Protein AF-A0AAX6F4D4-F1 (afdb_monomer)

Organism: Iris pallida (NCBI:txid29817)

Radius of gyration: 20.7 Å; Cα contacts (8 Å, |Δi|>4): 94; chains: 1; bounding box: 39×63×43 Å

Nearest PDB structures (foldseek):
  2xze-assembly1_B  TM=7.470E-01  e=6.291E-04  Homo sapiens

Sequence (160 aa):
MRAININASARRVEVDNRLSLHYYYRIADNLLKQASIYREEKNLIDLYIILLRYSSLMCETIPSHRDYHALLPKEKSTFRKKLLDVIDELESLKSDVQRQVDELNRGHIDQSDGSGQIMYPARKSRQIFTLSRHQAELHPNLHRNKVLNIVKLNLRSCCR

InterPro domains:
  IPR015063 USP8 dimerisation domain [PF08969] (6-98)

Foldseek 3Di:
DDQDDLDVLLDEDAADLVDDLVVLVVVLVVLVVVLVVCVVVVVLSVNLSSLLRSLRSLLPHSCPHPCNVVDDPVVLVVSLVVSVVSLVVNVVSVVVNVVVSVVVVVVVVVPPPDDDDDDDDDDDDDDDDDDDDDDDDDDPDPPDPVSSVSSVVSNVVSVD

Solvent-accessible surface area (backbone atoms only — not comparable to full-atom values): 10046 Å² total; per-residue (Å²): 136,78,78,89,50,64,73,77,69,35,57,75,64,82,75,59,81,89,54,58,74,66,55,56,52,54,50,44,53,51,36,54,56,50,34,52,53,24,59,75,70,66,38,56,59,61,27,49,33,39,50,49,33,38,46,45,36,64,55,48,28,50,66,69,35,83,69,46,80,77,55,57,70,70,63,55,49,58,56,49,52,56,50,49,58,49,49,57,49,52,61,69,44,47,66,60,39,51,51,52,52,51,54,60,46,51,66,56,60,76,69,70,85,75,78,82,90,85,90,82,86,88,85,91,87,80,91,86,86,88,84,82,87,80,92,76,74,95,71,99,61,94,73,70,60,61,64,62,54,49,45,62,58,28,50,62,62,76,69,107

pLDDT: mean 73.42, std 24.49, range [27.09, 98.12]

Mean predicted aligned error: 12.79 Å

Secondary structure (DSSP, 8-state):
-PPP-HHHHSPPPPP-TTS-HHHHHHHHHHHHHHHHHHHHTT-HHHHHHHHHHHHHIIIIITTTSGGGGGS-HHHHHHHHHHHHHHHHHHHHHHHHHHHHHHHHHHHHHTTSS--------------------------------HHHHHHHHHHHHHT-

Structure (mmCIF, N/CA/C/O backbone):
data_AF-A0AAX6F4D4-F1
#
_entry.id   AF-A0AAX6F4D4-F1
#
loop_
_atom_site.group_PDB
_atom_site.id
_atom_site.type_symbol
_atom_site.label_atom_id
_atom_site.label_alt_id
_atom_site.label_comp_id
_atom_site.label_asym_id
_atom_site.label_entity_id
_atom_site.label_seq_id
_atom_site.pdbx_PDB_ins_code
_atom_site.Cartn_x
_atom_site.Cartn_y
_atom_site.Cartn_z
_atom_site.occupancy
_atom_site.B_iso_or_equiv
_atom_site.auth_seq_id
_atom_site.auth_comp_id
_atom_site.auth_asym_id
_atom_site.auth_atom_id
_atom_site.pdbx_PDB_model_num
ATOM 1 N N . MET A 1 1 ? -7.440 26.859 3.868 1.00 46.75 1 MET A N 1
ATOM 2 C CA . MET A 1 1 ? -6.934 25.490 3.597 1.00 46.75 1 MET A CA 1
ATOM 3 C C . MET A 1 1 ? -7.794 24.848 2.513 1.00 46.75 1 MET A C 1
ATOM 5 O O . MET A 1 1 ? -8.926 25.279 2.350 1.00 46.75 1 MET A O 1
ATOM 9 N N . ARG A 1 2 ? -7.245 23.929 1.704 1.00 58.12 2 ARG A N 1
ATOM 10 C CA . ARG A 1 2 ? -7.973 23.245 0.614 1.00 58.12 2 ARG A CA 1
ATOM 11 C C . ARG A 1 2 ? -8.696 22.010 1.165 1.00 58.12 2 ARG A C 1
ATOM 13 O O . ARG A 1 2 ? -8.134 21.343 2.025 1.00 58.12 2 ARG A O 1
ATOM 20 N N . ALA A 1 3 ? -9.875 21.697 0.624 1.00 68.81 3 ALA A N 1
ATOM 21 C CA . ALA A 1 3 ? -10.603 20.462 0.919 1.00 68.81 3 ALA A CA 1
ATOM 22 C C . ALA A 1 3 ? -9.725 19.219 0.685 1.00 68.81 3 ALA A C 1
ATOM 24 O O . ALA A 1 3 ? -8.923 19.183 -0.257 1.00 68.81 3 ALA A O 1
ATOM 25 N N . ILE A 1 4 ? -9.887 18.199 1.528 1.00 78.00 4 ILE A N 1
ATOM 26 C CA . ILE A 1 4 ? -9.087 16.975 1.445 1.00 78.00 4 ILE A CA 1
ATOM 27 C C . ILE A 1 4 ? -9.585 16.133 0.273 1.00 78.00 4 ILE A C 1
ATOM 29 O O . ILE A 1 4 ? -10.740 15.709 0.234 1.00 78.00 4 ILE A O 1
ATOM 33 N N . ASN A 1 5 ? -8.691 15.857 -0.678 1.00 80.88 5 ASN A N 1
ATOM 34 C CA . ASN A 1 5 ? -8.962 14.981 -1.811 1.00 80.88 5 ASN A CA 1
ATOM 35 C C . ASN A 1 5 ? -7.989 13.795 -1.807 1.00 80.88 5 ASN A C 1
ATOM 37 O O . ASN A 1 5 ? -6.874 13.890 -2.317 1.00 80.88 5 ASN A O 1
ATOM 41 N N . ILE A 1 6 ? -8.439 12.663 -1.256 1.00 78.88 6 ILE A N 1
ATOM 42 C CA . ILE A 1 6 ? -7.645 11.426 -1.150 1.00 78.88 6 ILE A CA 1
ATOM 43 C C . ILE A 1 6 ? -7.122 10.973 -2.520 1.00 78.88 6 ILE A C 1
ATOM 45 O O . ILE A 1 6 ? -5.962 10.584 -2.632 1.00 78.88 6 ILE A O 1
ATOM 49 N N . ASN A 1 7 ? -7.937 11.061 -3.578 1.00 75.75 7 ASN A N 1
ATOM 50 C CA . ASN A 1 7 ? -7.538 10.627 -4.922 1.00 75.75 7 ASN A CA 1
ATOM 51 C C . ASN A 1 7 ? -6.396 11.482 -5.486 1.00 75.75 7 ASN A C 1
ATOM 53 O O . ASN A 1 7 ? -5.492 10.956 -6.133 1.00 75.75 7 ASN A O 1
ATOM 57 N N . ALA A 1 8 ? -6.424 12.792 -5.236 1.00 72.94 8 ALA A N 1
ATOM 58 C CA . ALA A 1 8 ? -5.349 13.693 -5.635 1.00 72.94 8 ALA A CA 1
ATOM 59 C C . ALA A 1 8 ? -4.056 13.438 -4.840 1.00 72.94 8 ALA A C 1
ATOM 61 O O . ALA A 1 8 ? -2.966 13.609 -5.383 1.00 72.94 8 ALA A O 1
ATOM 62 N N . SER A 1 9 ? -4.167 13.001 -3.583 1.00 76.19 9 SER A N 1
ATOM 63 C CA . SER A 1 9 ? -3.018 12.700 -2.720 1.00 76.19 9 SER A CA 1
ATOM 64 C C . SER A 1 9 ? -2.412 11.314 -2.976 1.00 76.19 9 SER A C 1
ATOM 66 O O . SER A 1 9 ? -1.198 11.135 -2.881 1.00 76.19 9 SER A O 1
ATOM 68 N N . ALA A 1 10 ? -3.222 10.328 -3.365 1.00 80.94 10 ALA A N 1
ATOM 69 C CA . ALA A 1 10 ? -2.798 8.951 -3.623 1.00 80.94 10 ALA A CA 1
ATOM 70 C C . ALA A 1 10 ? -2.333 8.722 -5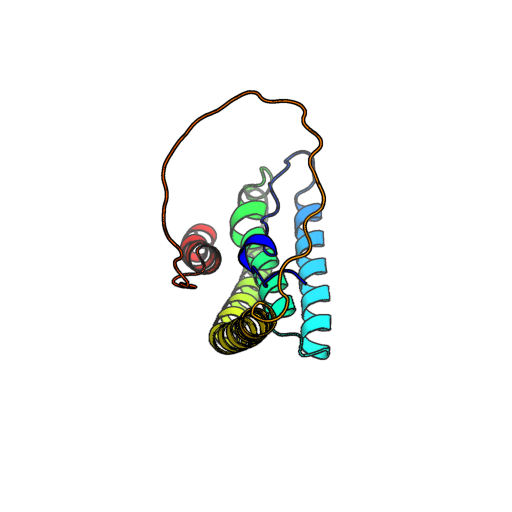.075 1.00 80.94 10 ALA A C 1
ATOM 72 O O . ALA A 1 10 ? -2.623 7.689 -5.682 1.00 80.94 10 ALA A O 1
ATOM 73 N N . ARG A 1 11 ? -1.611 9.687 -5.662 1.00 82.75 11 ARG A N 1
ATOM 74 C CA . ARG A 1 11 ? -1.138 9.570 -7.048 1.00 82.75 11 ARG A CA 1
ATOM 75 C C . ARG A 1 11 ? -0.232 8.356 -7.239 1.00 82.75 11 ARG A C 1
ATOM 77 O O . ARG A 1 11 ? 0.709 8.127 -6.474 1.00 82.75 11 ARG A O 1
ATOM 84 N N . ARG A 1 12 ? -0.507 7.624 -8.319 1.00 83.12 12 ARG A N 1
ATOM 85 C CA . ARG A 1 12 ? 0.285 6.483 -8.772 1.00 83.12 12 ARG A CA 1
ATOM 86 C C . ARG A 1 12 ? 1.691 6.919 -9.192 1.00 83.12 12 ARG A C 1
ATOM 88 O O . ARG A 1 12 ? 1.893 8.012 -9.720 1.00 83.12 12 ARG A O 1
ATOM 95 N N . VAL A 1 13 ? 2.650 6.027 -8.956 1.00 87.00 13 VAL A N 1
ATOM 96 C CA . VAL A 1 13 ? 4.010 6.111 -9.494 1.00 87.00 13 VAL A CA 1
ATOM 97 C C . VAL A 1 13 ? 4.018 5.448 -10.868 1.00 87.00 13 VAL A C 1
ATOM 99 O O . VAL A 1 13 ? 3.714 4.262 -10.967 1.00 87.00 13 VAL A O 1
ATOM 102 N N . GLU A 1 14 ? 4.348 6.187 -11.920 1.00 88.94 14 GLU A N 1
ATOM 103 C CA . GLU A 1 14 ? 4.500 5.608 -13.259 1.00 88.94 14 GLU A CA 1
ATOM 104 C C . GLU A 1 14 ? 5.767 4.747 -13.354 1.00 88.94 14 GLU A C 1
ATOM 106 O O . GLU A 1 14 ? 6.756 4.981 -12.650 1.00 88.94 14 GLU A O 1
ATOM 111 N N . VAL A 1 15 ? 5.730 3.726 -14.212 1.00 92.94 15 VAL A N 1
ATOM 112 C CA . VAL A 1 15 ? 6.883 2.845 -14.432 1.00 92.94 15 VAL A CA 1
ATOM 113 C C . VAL A 1 15 ? 7.861 3.484 -15.423 1.00 92.94 15 VAL A C 1
ATOM 115 O O . VAL A 1 15 ? 7.480 3.914 -16.508 1.00 92.94 15 VAL A O 1
ATOM 118 N N . ASP A 1 16 ? 9.136 3.520 -15.051 1.00 94.12 16 ASP A N 1
ATOM 119 C CA . ASP A 1 16 ? 10.276 3.925 -15.869 1.00 94.12 16 ASP A CA 1
ATOM 120 C C . ASP A 1 16 ? 11.282 2.770 -15.873 1.00 94.12 16 ASP A C 1
ATOM 122 O O . ASP A 1 16 ? 11.994 2.523 -14.900 1.00 94.12 16 ASP A O 1
ATOM 126 N N . ASN A 1 17 ? 11.354 2.061 -16.999 1.00 93.38 17 ASN A N 1
ATOM 127 C CA . ASN A 1 17 ? 12.228 0.898 -17.173 1.00 93.3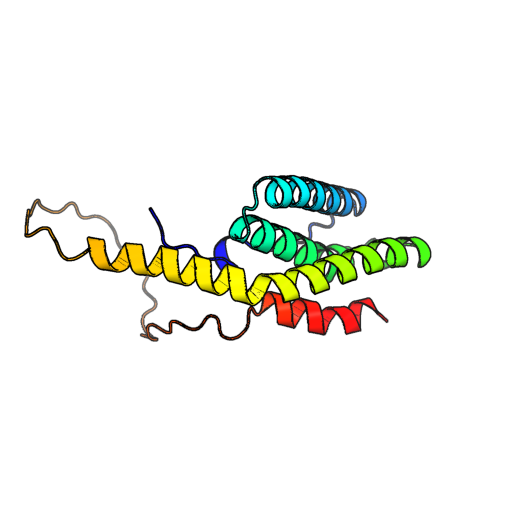8 17 ASN A CA 1
ATOM 128 C C . ASN A 1 17 ? 13.729 1.258 -17.227 1.00 93.38 17 ASN A C 1
ATOM 130 O O . ASN A 1 17 ? 14.571 0.380 -17.425 1.00 93.38 17 ASN A O 1
ATOM 134 N N . ARG A 1 18 ? 14.104 2.538 -17.113 1.00 95.62 18 ARG A N 1
ATOM 135 C CA . ARG A 1 18 ? 15.504 2.955 -16.926 1.00 95.62 18 ARG A CA 1
ATOM 136 C C . ARG A 1 18 ? 15.965 2.761 -15.484 1.00 95.62 18 ARG A C 1
ATOM 138 O O . ARG A 1 18 ? 17.163 2.630 -15.246 1.00 95.62 18 ARG A O 1
ATOM 145 N N . LEU A 1 19 ? 15.030 2.760 -14.537 1.00 95.75 19 LEU A N 1
ATOM 146 C CA . LEU A 1 19 ? 15.291 2.500 -13.127 1.00 95.75 19 LEU A CA 1
ATOM 147 C C . LEU A 1 19 ? 15.266 0.994 -12.877 1.00 95.75 19 LEU A C 1
ATOM 149 O O . LEU A 1 19 ? 14.581 0.254 -13.572 1.00 95.75 19 LEU A O 1
ATOM 153 N N . SER A 1 20 ? 16.032 0.519 -11.897 1.00 95.94 20 SER A N 1
ATOM 154 C CA . SER A 1 20 ? 16.039 -0.908 -11.575 1.00 95.94 20 SER A CA 1
ATOM 155 C C . SER A 1 20 ? 14.757 -1.319 -10.852 1.00 95.94 20 SER A C 1
ATOM 157 O O . SER A 1 20 ? 14.191 -0.550 -10.076 1.00 95.94 20 SER A O 1
ATOM 159 N N . LEU A 1 21 ? 14.342 -2.577 -10.995 1.00 94.69 21 LEU A N 1
ATOM 160 C CA . LEU A 1 21 ? 13.192 -3.100 -10.251 1.00 94.69 21 LEU A CA 1
ATOM 161 C C . LEU A 1 21 ? 13.366 -2.965 -8.725 1.00 94.69 21 LEU A C 1
ATOM 163 O O . LEU A 1 21 ? 12.428 -2.632 -8.001 1.00 94.69 21 LEU A O 1
ATOM 167 N N . HIS A 1 22 ? 14.597 -3.137 -8.234 1.00 93.81 22 HIS A N 1
ATOM 168 C CA . HIS A 1 22 ? 14.946 -2.924 -6.828 1.00 93.81 22 HIS A CA 1
ATOM 169 C C . HIS A 1 22 ? 14.688 -1.493 -6.342 1.00 93.81 22 HIS A C 1
ATOM 171 O O . HIS A 1 22 ? 14.375 -1.303 -5.167 1.00 93.81 22 HIS A O 1
ATOM 177 N N . TYR A 1 23 ? 14.795 -0.485 -7.213 1.00 96.19 23 TYR A N 1
ATOM 178 C CA . TYR A 1 23 ? 14.467 0.894 -6.857 1.00 96.19 23 TYR A CA 1
ATOM 179 C C . TYR A 1 23 ? 12.994 1.029 -6.445 1.00 96.19 23 TYR A C 1
ATOM 181 O O . TYR A 1 23 ? 12.696 1.632 -5.414 1.00 96.19 23 TYR A O 1
ATOM 189 N N . TYR A 1 24 ? 12.080 0.388 -7.175 1.00 95.88 24 TYR A N 1
ATOM 190 C CA . TYR A 1 24 ? 10.655 0.391 -6.840 1.00 95.88 24 TYR A CA 1
ATOM 191 C C . TYR A 1 24 ? 10.355 -0.338 -5.528 1.00 95.88 24 TYR A C 1
ATOM 193 O O . TYR A 1 24 ? 9.559 0.153 -4.730 1.00 95.88 24 TYR A O 1
ATOM 201 N N . TYR A 1 25 ? 11.044 -1.445 -5.240 1.00 93.81 25 TYR A N 1
ATOM 202 C CA . TYR A 1 25 ? 10.922 -2.104 -3.935 1.00 93.81 25 TYR A CA 1
ATOM 203 C C . TYR A 1 25 ? 11.417 -1.228 -2.779 1.00 93.81 25 TYR A C 1
ATOM 205 O O . TYR A 1 25 ? 10.771 -1.184 -1.736 1.00 93.81 25 TYR A O 1
ATOM 213 N N . ARG A 1 26 ? 12.489 -0.444 -2.972 1.00 95.62 26 ARG A N 1
ATOM 214 C CA . ARG A 1 26 ? 12.915 0.545 -1.964 1.00 95.62 26 ARG A CA 1
ATOM 215 C C . ARG A 1 26 ? 11.861 1.623 -1.730 1.00 95.62 26 ARG A C 1
ATOM 217 O O . ARG A 1 26 ? 11.673 2.040 -0.590 1.00 95.62 26 ARG A O 1
ATOM 224 N N . ILE A 1 27 ? 11.167 2.074 -2.779 1.00 96.00 27 ILE A N 1
ATOM 225 C CA . ILE A 1 27 ? 10.027 2.988 -2.615 1.00 96.00 27 ILE A CA 1
ATOM 226 C C . ILE A 1 27 ? 8.953 2.310 -1.762 1.00 96.00 27 ILE A C 1
ATOM 228 O O . ILE A 1 27 ? 8.493 2.913 -0.797 1.00 96.00 27 ILE A O 1
ATOM 232 N N . ALA A 1 28 ? 8.595 1.062 -2.069 1.00 95.44 28 ALA A N 1
ATOM 233 C CA . ALA A 1 28 ? 7.584 0.316 -1.327 1.00 95.44 28 ALA A CA 1
ATOM 234 C C . ALA A 1 28 ? 7.935 0.194 0.169 1.00 95.44 28 ALA A C 1
ATOM 236 O O . ALA A 1 28 ? 7.099 0.490 1.021 1.00 95.44 28 ALA A O 1
ATOM 237 N N . ASP A 1 29 ? 9.184 -0.142 0.496 1.00 95.69 29 ASP A N 1
ATOM 238 C CA . ASP A 1 29 ? 9.648 -0.212 1.885 1.00 95.69 29 ASP A CA 1
ATOM 239 C C . ASP A 1 29 ? 9.601 1.156 2.585 1.00 95.69 29 ASP A C 1
ATOM 241 O O . ASP A 1 29 ? 9.209 1.250 3.749 1.00 95.69 29 ASP A O 1
ATOM 245 N N . ASN A 1 30 ? 9.951 2.239 1.886 1.00 97.06 30 ASN A N 1
ATOM 246 C CA . ASN A 1 30 ? 9.865 3.593 2.438 1.00 97.06 30 ASN A CA 1
ATOM 247 C C . ASN A 1 30 ? 8.416 4.037 2.691 1.00 97.06 30 ASN A C 1
ATOM 249 O O . ASN A 1 30 ? 8.165 4.740 3.669 1.00 97.06 30 ASN A O 1
ATOM 253 N N . LEU A 1 31 ? 7.463 3.615 1.854 1.00 96.69 31 LEU A N 1
ATOM 254 C CA . LEU A 1 31 ? 6.036 3.857 2.092 1.00 96.69 31 LEU A CA 1
ATOM 255 C C . LEU A 1 31 ? 5.559 3.130 3.358 1.00 96.69 31 LEU A C 1
ATOM 257 O O . LEU A 1 31 ? 4.846 3.724 4.161 1.00 96.69 31 LEU A O 1
ATOM 261 N N . LEU A 1 32 ? 6.000 1.887 3.586 1.00 97.06 32 LEU A N 1
ATOM 262 C CA . LEU A 1 32 ? 5.656 1.142 4.805 1.00 97.06 32 LEU A CA 1
ATOM 263 C C . LEU A 1 32 ? 6.262 1.762 6.073 1.00 97.06 32 LEU A C 1
ATOM 265 O O . LEU A 1 32 ? 5.611 1.759 7.116 1.00 97.06 32 LEU A O 1
ATOM 269 N N . LYS A 1 33 ? 7.466 2.340 5.985 1.00 97.81 33 LYS A N 1
ATOM 270 C CA . LYS A 1 33 ? 8.065 3.116 7.086 1.00 97.81 33 LYS A CA 1
ATOM 271 C C . LYS A 1 33 ? 7.281 4.392 7.396 1.00 97.81 33 LYS A C 1
ATOM 273 O O . LYS A 1 33 ? 7.122 4.747 8.552 1.00 97.81 33 LYS A O 1
ATOM 278 N N . GLN A 1 34 ? 6.765 5.086 6.383 1.00 97.56 34 GLN A N 1
ATOM 279 C CA . GLN A 1 34 ? 5.878 6.232 6.623 1.00 97.56 34 GLN A CA 1
ATOM 280 C C . GLN A 1 34 ? 4.547 5.786 7.236 1.00 97.56 34 GLN A C 1
ATOM 282 O O . GLN A 1 34 ? 4.042 6.432 8.147 1.00 97.56 34 GLN A O 1
ATOM 287 N N . ALA A 1 35 ? 4.013 4.643 6.800 1.00 97.88 35 ALA A N 1
ATOM 288 C CA . ALA A 1 35 ? 2.803 4.080 7.386 1.00 97.88 35 ALA A CA 1
ATOM 289 C C . ALA A 1 35 ? 2.963 3.779 8.884 1.00 97.88 35 ALA A C 1
ATOM 291 O O . ALA A 1 35 ? 2.028 4.016 9.639 1.00 97.88 35 ALA A O 1
ATOM 292 N N . SER A 1 36 ? 4.121 3.287 9.346 1.00 98.06 36 SER A N 1
ATOM 293 C CA . SER A 1 36 ? 4.326 3.074 10.788 1.00 98.06 36 SER A CA 1
ATOM 294 C C . SER A 1 36 ? 4.268 4.381 11.577 1.00 98.06 36 SER A C 1
ATOM 296 O O . SER A 1 36 ? 3.586 4.420 12.594 1.00 98.06 36 SER A O 1
ATOM 298 N N . ILE A 1 37 ? 4.864 5.459 11.059 1.00 98.12 37 ILE A N 1
ATOM 299 C CA . ILE A 1 37 ? 4.793 6.790 11.682 1.00 98.12 37 ILE A CA 1
ATOM 300 C C . ILE A 1 37 ? 3.333 7.254 11.786 1.00 98.12 37 ILE A C 1
ATOM 302 O O . ILE A 1 37 ? 2.874 7.617 12.863 1.00 98.12 37 ILE A O 1
ATOM 306 N N . TYR A 1 38 ? 2.550 7.152 10.707 1.00 98.00 38 TYR A N 1
ATOM 307 C CA . TYR A 1 38 ? 1.143 7.570 10.751 1.00 98.00 38 TYR A CA 1
ATOM 308 C C . TYR A 1 38 ? 0.266 6.709 11.670 1.00 98.00 38 TYR A C 1
ATOM 310 O O . TYR A 1 38 ? -0.704 7.219 12.233 1.00 98.00 38 TYR A O 1
ATOM 318 N N . ARG A 1 39 ? 0.601 5.425 11.868 1.00 97.62 39 ARG A N 1
ATOM 319 C CA . ARG A 1 39 ? -0.053 4.587 12.889 1.00 97.62 39 ARG A CA 1
ATOM 320 C C . ARG A 1 39 ? 0.248 5.092 14.297 1.00 97.62 39 ARG A C 1
ATOM 322 O O . ARG A 1 39 ? -0.674 5.198 15.102 1.00 97.62 39 ARG A O 1
ATOM 329 N N . GLU A 1 40 ? 1.507 5.418 14.581 1.00 97.88 40 GLU A N 1
ATOM 330 C CA . GLU A 1 40 ? 1.942 5.951 15.879 1.00 97.88 40 GLU A CA 1
ATOM 331 C C . GLU A 1 40 ? 1.274 7.298 16.188 1.00 97.88 40 GLU A C 1
ATOM 333 O O . GLU A 1 40 ? 0.764 7.507 17.288 1.00 97.88 40 GLU A O 1
ATOM 338 N N . GLU A 1 41 ? 1.184 8.173 15.188 1.00 96.75 41 GLU A N 1
ATOM 339 C CA . GLU A 1 41 ? 0.539 9.487 15.290 1.00 96.75 41 GLU A CA 1
ATOM 340 C C . GLU A 1 41 ? -0.998 9.422 15.282 1.00 96.75 41 GLU A C 1
ATOM 342 O O . GLU A 1 41 ? -1.661 10.437 15.497 1.00 96.75 41 GLU A O 1
ATOM 347 N N . LYS A 1 42 ? -1.585 8.243 15.028 1.00 96.12 42 LYS A N 1
ATOM 348 C CA . LYS A 1 42 ? -3.031 8.043 14.812 1.00 96.12 42 LYS A CA 1
ATOM 349 C C . LYS A 1 42 ? -3.600 8.934 13.697 1.00 96.12 42 LYS A C 1
ATOM 351 O O . LYS A 1 42 ? -4.778 9.299 13.714 1.00 96.12 42 LYS A O 1
ATOM 356 N N . ASN A 1 43 ? -2.776 9.255 12.701 1.00 95.69 43 ASN A N 1
ATOM 357 C CA . ASN A 1 43 ? -3.170 10.040 11.539 1.00 95.69 43 ASN A CA 1
ATOM 358 C C . ASN A 1 43 ? -3.796 9.126 10.475 1.00 95.69 43 ASN A C 1
ATOM 360 O O . ASN A 1 43 ? -3.125 8.624 9.572 1.00 95.69 43 ASN A O 1
ATOM 364 N N . LEU A 1 44 ? -5.104 8.882 10.607 1.00 93.94 44 LEU A N 1
ATOM 365 C CA . LEU A 1 44 ? -5.817 7.899 9.784 1.00 93.94 44 LEU A CA 1
ATOM 366 C C . LEU A 1 44 ? -5.886 8.286 8.303 1.00 93.94 44 LEU A C 1
ATOM 368 O O . LEU A 1 44 ? -5.808 7.409 7.444 1.00 93.94 44 LEU A O 1
ATOM 372 N N . ILE A 1 45 ? -6.027 9.578 7.988 1.00 91.62 45 ILE A N 1
ATOM 373 C CA . ILE A 1 45 ? -6.140 10.051 6.600 1.00 91.62 45 ILE A CA 1
ATOM 374 C C . ILE A 1 45 ? -4.822 9.826 5.855 1.00 91.62 45 ILE A C 1
ATOM 376 O O . ILE A 1 45 ? -4.827 9.238 4.769 1.00 91.62 45 ILE A O 1
ATOM 380 N N . ASP A 1 46 ? -3.694 10.237 6.437 1.00 94.00 46 ASP A N 1
ATOM 381 C CA . ASP A 1 46 ? -2.390 10.060 5.794 1.00 94.00 46 ASP A CA 1
ATOM 382 C C . ASP A 1 46 ? -1.951 8.592 5.782 1.00 94.00 46 ASP A C 1
ATOM 384 O O . ASP A 1 46 ? -1.406 8.124 4.775 1.00 94.00 46 ASP A O 1
ATOM 388 N N . LEU A 1 47 ? -2.286 7.825 6.828 1.00 96.75 47 LEU A N 1
ATOM 389 C CA . LEU A 1 47 ? -2.136 6.370 6.831 1.00 96.75 47 LEU A CA 1
ATOM 390 C C . LEU A 1 47 ? -2.888 5.740 5.649 1.00 96.75 47 LEU A C 1
ATOM 392 O O . LEU A 1 47 ? -2.324 4.969 4.875 1.00 96.75 47 LEU A O 1
ATOM 396 N N . TYR A 1 48 ? -4.150 6.110 5.448 1.00 93.88 48 TYR A N 1
ATOM 397 C CA . TYR A 1 48 ? -4.949 5.588 4.346 1.00 93.88 48 TYR A CA 1
ATOM 398 C C . TYR A 1 48 ? -4.351 5.946 2.978 1.00 93.88 48 TYR A C 1
ATOM 400 O O . TYR A 1 48 ? -4.240 5.092 2.096 1.00 93.88 48 TYR A O 1
ATOM 408 N N . ILE A 1 49 ? -3.898 7.190 2.799 1.00 92.19 49 ILE A N 1
ATOM 409 C CA . ILE A 1 49 ? -3.264 7.650 1.556 1.00 92.19 49 ILE A CA 1
ATOM 410 C C . ILE A 1 49 ? -1.964 6.886 1.277 1.00 92.19 49 ILE A C 1
ATOM 412 O O . ILE A 1 49 ? -1.747 6.442 0.144 1.00 92.19 49 ILE A O 1
ATOM 416 N N . ILE A 1 50 ? -1.087 6.720 2.272 1.00 95.06 50 ILE A N 1
ATOM 417 C CA . ILE A 1 50 ? 0.209 6.066 2.058 1.00 95.06 50 ILE A CA 1
ATOM 418 C C . ILE A 1 50 ? 0.040 4.572 1.742 1.00 95.06 50 ILE A C 1
ATOM 420 O O . ILE A 1 50 ? 0.732 4.051 0.862 1.00 95.06 50 ILE A O 1
ATOM 424 N N . LEU A 1 51 ? -0.931 3.903 2.374 1.00 94.75 51 LEU A N 1
ATOM 425 C CA . LEU A 1 51 ? -1.267 2.502 2.107 1.00 94.75 51 LEU A CA 1
ATOM 426 C C . LEU A 1 51 ? -1.883 2.312 0.711 1.00 94.75 51 LEU A C 1
ATOM 428 O O . LEU A 1 51 ? -1.563 1.337 0.022 1.00 94.75 51 LEU A O 1
ATOM 432 N N . LEU A 1 52 ? -2.693 3.266 0.232 1.00 91.62 52 LEU A N 1
ATOM 433 C CA . LEU A 1 52 ? -3.168 3.266 -1.158 1.00 91.62 52 LEU A CA 1
ATOM 434 C C . LEU A 1 52 ? -2.003 3.385 -2.146 1.00 91.62 52 LEU A C 1
ATOM 436 O O . LEU A 1 52 ? -1.940 2.628 -3.114 1.00 91.62 52 LEU A O 1
ATOM 440 N N . ARG A 1 53 ? -1.047 4.289 -1.891 1.00 93.06 53 ARG A N 1
ATOM 441 C CA . ARG A 1 53 ? 0.142 4.452 -2.747 1.00 93.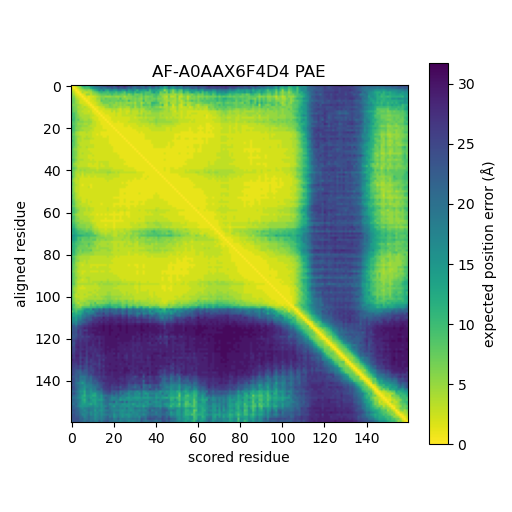06 53 ARG A CA 1
ATOM 442 C C . ARG A 1 53 ? 0.986 3.180 -2.794 1.00 93.06 53 ARG A C 1
ATOM 444 O O . ARG A 1 53 ? 1.423 2.793 -3.878 1.00 93.06 53 ARG A O 1
ATOM 451 N N . TYR A 1 54 ? 1.183 2.525 -1.648 1.00 94.44 54 TYR A N 1
ATOM 452 C CA . TYR A 1 54 ? 1.870 1.235 -1.572 1.00 94.44 54 TYR A CA 1
ATOM 453 C C . TYR A 1 54 ? 1.153 0.178 -2.417 1.00 94.44 54 TYR A C 1
ATOM 455 O O . TYR A 1 54 ? 1.772 -0.471 -3.258 1.00 94.44 54 TYR A O 1
ATOM 463 N N . SER A 1 55 ? -0.165 0.056 -2.254 1.00 92.44 55 SER A N 1
ATOM 464 C CA . SER A 1 55 ? -0.968 -0.943 -2.963 1.00 92.44 55 SER A CA 1
ATOM 465 C C . SER A 1 55 ? -0.917 -0.760 -4.481 1.00 92.44 55 SER A C 1
ATOM 467 O O . SER A 1 55 ? -0.683 -1.728 -5.205 1.00 92.44 55 SER A O 1
ATOM 469 N N . SER A 1 56 ? -1.049 0.477 -4.973 1.00 89.69 56 SER A N 1
ATOM 470 C CA . SER A 1 56 ? -0.936 0.793 -6.405 1.00 89.69 56 SER A CA 1
ATOM 471 C C . SER A 1 56 ? 0.455 0.475 -6.961 1.00 89.69 56 SER A C 1
ATOM 473 O O . SER A 1 56 ? 0.580 -0.109 -8.037 1.00 89.69 56 SER A O 1
ATOM 475 N N . LEU A 1 57 ? 1.517 0.811 -6.219 1.00 92.00 57 LEU A N 1
ATOM 476 C CA . LEU A 1 57 ? 2.894 0.487 -6.605 1.00 92.00 57 LEU A CA 1
ATOM 477 C C . LEU A 1 57 ? 3.089 -1.031 -6.752 1.00 92.00 57 LEU A C 1
ATOM 479 O O . LEU A 1 57 ? 3.683 -1.478 -7.732 1.00 92.00 57 LEU A O 1
ATOM 483 N N . MET A 1 58 ? 2.553 -1.812 -5.813 1.00 90.69 58 MET A N 1
ATOM 484 C CA . MET A 1 58 ? 2.685 -3.270 -5.781 1.00 90.69 58 MET A CA 1
ATOM 485 C C . MET A 1 58 ? 1.818 -4.001 -6.813 1.00 90.69 58 MET A C 1
ATOM 487 O O . MET A 1 58 ? 2.237 -5.039 -7.320 1.00 90.69 58 MET A O 1
ATOM 491 N N . CYS A 1 59 ? 0.619 -3.495 -7.112 1.00 88.12 59 CYS A N 1
ATOM 492 C CA . CYS A 1 59 ? -0.337 -4.169 -7.999 1.00 88.12 59 CYS A CA 1
ATOM 493 C C . CYS A 1 59 ? -0.238 -3.735 -9.458 1.00 88.12 59 CYS A C 1
ATOM 495 O O . CYS A 1 59 ? -0.693 -4.463 -10.335 1.00 88.12 59 CYS A O 1
ATOM 497 N N . GLU A 1 60 ? 0.302 -2.547 -9.723 1.00 87.12 60 GLU A N 1
ATOM 498 C CA . GLU A 1 60 ? 0.293 -1.969 -11.065 1.00 87.12 60 GLU A CA 1
ATOM 499 C C . GLU A 1 60 ? 1.711 -1.657 -11.538 1.00 87.12 60 GLU A C 1
ATOM 501 O O . GLU A 1 60 ? 2.149 -2.164 -12.567 1.00 87.12 60 GLU A O 1
ATOM 506 N N . THR A 1 61 ? 2.459 -0.852 -10.785 1.00 90.38 61 THR A N 1
ATOM 507 C CA . THR A 1 61 ? 3.750 -0.323 -11.248 1.00 90.38 61 THR A CA 1
ATOM 508 C C . THR A 1 61 ? 4.852 -1.381 -11.271 1.00 90.38 61 THR A C 1
ATOM 510 O O . THR A 1 61 ? 5.504 -1.547 -12.298 1.00 90.38 61 THR A O 1
ATOM 513 N N . ILE A 1 62 ? 5.049 -2.120 -10.175 1.00 92.06 62 ILE A N 1
ATOM 514 C CA . ILE A 1 62 ? 6.069 -3.176 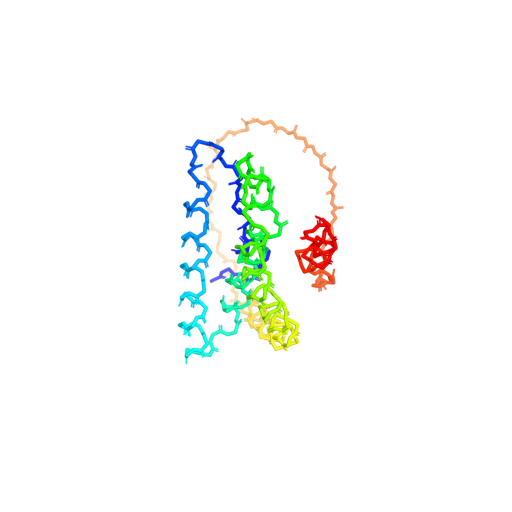-10.077 1.00 92.06 62 ILE A CA 1
ATOM 515 C C . ILE A 1 62 ? 5.797 -4.316 -11.075 1.00 92.06 62 ILE A C 1
ATOM 517 O O . ILE A 1 62 ? 6.725 -4.670 -11.803 1.00 92.06 62 ILE A O 1
ATOM 521 N N . PRO A 1 63 ? 4.562 -4.848 -11.195 1.00 90.69 63 PRO A N 1
ATOM 522 C CA . PRO A 1 63 ? 4.256 -5.875 -12.190 1.00 90.69 63 PRO A CA 1
ATOM 523 C C . PRO A 1 63 ? 4.442 -5.425 -13.645 1.00 90.69 63 PRO A C 1
ATOM 525 O O . PRO A 1 63 ? 4.702 -6.262 -14.502 1.00 90.69 63 PRO A O 1
ATOM 528 N N . SER A 1 64 ? 4.342 -4.120 -13.930 1.00 91.12 64 SER A N 1
ATOM 529 C CA . SER A 1 64 ? 4.537 -3.561 -15.280 1.00 91.12 64 SER A CA 1
ATOM 530 C C . SER A 1 64 ? 6.010 -3.371 -15.672 1.00 91.12 64 SER A C 1
ATOM 532 O O . SER A 1 64 ? 6.299 -2.960 -16.796 1.00 91.12 64 SER A O 1
ATOM 534 N N . HIS A 1 65 ? 6.954 -3.606 -14.760 1.00 95.06 65 HIS A N 1
ATOM 535 C CA . HIS A 1 65 ? 8.379 -3.430 -15.027 1.00 95.06 65 HIS A CA 1
ATOM 536 C C . HIS A 1 65 ? 8.945 -4.593 -15.855 1.00 95.06 65 HIS A C 1
ATOM 538 O O . HIS A 1 65 ? 8.675 -5.755 -15.552 1.00 95.06 65 HIS A O 1
ATOM 544 N N . ARG A 1 66 ? 9.808 -4.312 -16.843 1.00 94.75 66 ARG A N 1
ATOM 545 C CA . ARG A 1 66 ? 10.341 -5.343 -17.765 1.00 94.75 66 ARG A CA 1
ATOM 546 C C . ARG A 1 66 ? 11.014 -6.533 -17.062 1.00 94.75 66 ARG A C 1
ATOM 548 O O . ARG A 1 66 ? 10.839 -7.675 -17.471 1.00 94.75 66 ARG A O 1
ATOM 555 N N . ASP A 1 67 ? 11.728 -6.268 -15.969 1.00 93.62 67 ASP A N 1
ATOM 556 C CA . ASP A 1 67 ? 12.487 -7.288 -15.232 1.00 93.62 67 ASP A CA 1
ATOM 557 C C . ASP A 1 67 ? 11.616 -8.069 -14.223 1.00 93.62 67 ASP A C 1
ATOM 559 O O . ASP A 1 67 ? 12.090 -9.004 -13.582 1.00 93.62 67 ASP A O 1
ATOM 563 N N . TYR A 1 68 ? 10.332 -7.722 -14.058 1.00 91.81 68 TYR A N 1
ATOM 564 C CA . TYR A 1 68 ? 9.453 -8.356 -13.066 1.00 91.81 68 TYR A CA 1
ATOM 565 C C . TYR A 1 68 ? 9.215 -9.846 -13.338 1.00 91.81 68 TYR A C 1
ATOM 567 O O . TYR A 1 68 ? 9.127 -10.663 -12.414 1.00 91.81 68 TYR A O 1
ATOM 575 N N . HIS A 1 69 ? 9.142 -10.230 -14.612 1.00 87.69 69 HIS A N 1
ATOM 576 C CA . HIS A 1 69 ? 8.946 -11.625 -14.999 1.00 87.69 69 HIS A CA 1
ATOM 577 C C . HIS A 1 69 ? 10.146 -12.512 -14.644 1.00 87.69 69 HIS A C 1
ATOM 579 O O . HIS A 1 69 ? 9.943 -13.696 -14.392 1.00 87.69 69 HIS A O 1
ATOM 585 N N . ALA A 1 70 ? 11.348 -11.937 -14.533 1.00 90.25 70 ALA A N 1
ATOM 586 C CA . ALA A 1 70 ? 12.566 -12.656 -14.164 1.00 90.25 70 ALA A CA 1
ATOM 587 C C . ALA A 1 70 ? 12.690 -12.939 -12.652 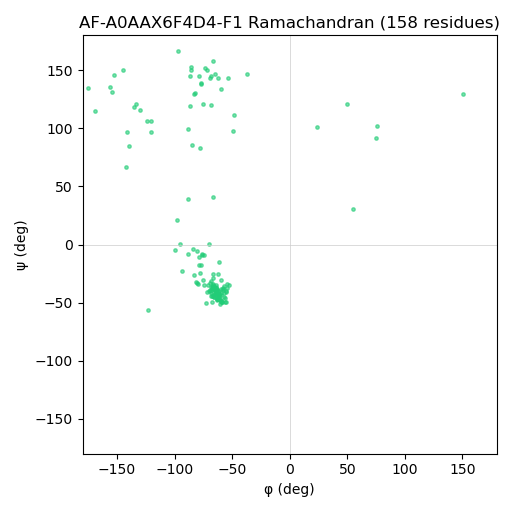1.00 90.25 70 ALA A C 1
ATOM 589 O O . ALA A 1 70 ? 13.552 -13.716 -12.250 1.00 90.25 70 ALA A O 1
ATOM 590 N N . LEU A 1 71 ? 11.842 -12.335 -11.807 1.00 86.62 71 LEU A N 1
ATOM 591 C CA . LEU A 1 71 ? 11.869 -12.554 -10.356 1.00 86.62 71 LEU A CA 1
ATOM 592 C C . LEU A 1 71 ? 11.444 -13.969 -9.959 1.00 86.62 71 LEU A C 1
ATOM 594 O O . LEU A 1 71 ? 10.481 -14.525 -10.502 1.00 86.62 71 LEU A O 1
ATOM 598 N N . LEU A 1 72 ? 12.078 -14.494 -8.907 1.00 86.69 72 LEU A N 1
ATOM 599 C CA . LEU A 1 72 ? 11.763 -15.814 -8.378 1.00 86.69 72 LEU A CA 1
ATOM 600 C C . LEU A 1 72 ? 10.375 -15.824 -7.707 1.00 86.69 72 LEU A C 1
ATOM 602 O O . LEU A 1 72 ? 10.013 -14.879 -6.997 1.00 86.69 72 LEU A O 1
ATOM 606 N N . PRO A 1 73 ? 9.601 -16.922 -7.820 1.00 86.38 73 PRO A N 1
ATOM 607 C CA . PRO A 1 73 ? 8.292 -17.037 -7.170 1.00 86.38 73 PRO A CA 1
ATOM 608 C C . PRO A 1 73 ? 8.326 -16.794 -5.653 1.00 86.38 73 PRO A C 1
ATOM 610 O O . PRO A 1 73 ? 7.400 -16.209 -5.088 1.00 86.38 73 PRO A O 1
ATOM 613 N N . LYS A 1 74 ? 9.417 -17.196 -4.986 1.00 85.44 74 LYS A N 1
ATOM 614 C CA . LYS A 1 74 ? 9.615 -16.988 -3.544 1.00 85.44 74 LYS A CA 1
ATOM 615 C C . LYS A 1 74 ? 9.655 -15.504 -3.175 1.00 85.44 74 LYS A C 1
ATOM 617 O O . LYS A 1 74 ? 9.053 -15.118 -2.177 1.00 85.44 74 LYS A O 1
ATOM 622 N N . GLU A 1 75 ? 10.322 -14.682 -3.982 1.00 83.44 75 GLU A N 1
ATOM 623 C CA . GLU A 1 75 ? 10.394 -13.233 -3.776 1.00 83.44 75 GLU A CA 1
ATOM 624 C C . GLU A 1 75 ? 9.022 -12.597 -4.000 1.00 83.44 75 GLU A C 1
ATOM 626 O O . GLU A 1 75 ? 8.545 -11.835 -3.167 1.00 83.44 75 GLU A O 1
ATOM 631 N N . LYS A 1 76 ? 8.309 -12.992 -5.060 1.00 84.69 76 LYS A N 1
ATOM 632 C CA . LYS A 1 76 ? 6.937 -12.517 -5.310 1.00 84.69 76 LYS A CA 1
ATOM 633 C C . LYS A 1 76 ? 5.996 -12.846 -4.145 1.00 84.69 76 LYS A C 1
ATOM 635 O O . LYS A 1 76 ? 5.164 -12.024 -3.759 1.00 84.69 76 LYS A O 1
ATOM 640 N N . SER A 1 77 ? 6.148 -14.026 -3.538 1.00 86.06 77 SER A N 1
ATOM 641 C CA . SER A 1 77 ? 5.304 -14.456 -2.422 1.00 86.06 77 SER A CA 1
ATOM 642 C C . SER A 1 77 ? 5.486 -13.621 -1.152 1.00 86.06 77 SER A C 1
ATOM 644 O O . SER A 1 77 ? 4.500 -13.430 -0.439 1.00 86.06 77 SER A O 1
ATOM 646 N N . THR A 1 78 ? 6.693 -13.144 -0.830 1.00 86.69 78 THR A N 1
ATOM 647 C CA . THR A 1 78 ? 6.902 -12.330 0.382 1.00 86.69 78 THR A CA 1
ATOM 648 C C . THR A 1 78 ? 6.218 -10.975 0.251 1.00 86.69 78 THR A C 1
ATOM 650 O O . THR A 1 78 ? 5.542 -10.535 1.180 1.00 86.69 78 THR A O 1
ATOM 653 N N . PHE A 1 79 ? 6.315 -10.352 -0.922 1.00 84.06 79 PHE A N 1
ATOM 654 C CA . PHE A 1 79 ? 5.635 -9.093 -1.208 1.00 84.06 79 PHE A CA 1
ATOM 655 C C . PHE A 1 79 ? 4.115 -9.240 -1.239 1.00 84.06 79 PHE A C 1
ATOM 657 O O . PHE A 1 79 ? 3.401 -8.381 -0.729 1.00 84.06 79 PHE A O 1
ATOM 664 N N . ARG A 1 80 ? 3.615 -10.361 -1.767 1.00 85.12 80 ARG A N 1
ATOM 665 C CA . ARG A 1 80 ? 2.181 -10.658 -1.784 1.00 85.12 80 ARG A CA 1
ATOM 666 C C . ARG A 1 80 ? 1.577 -10.751 -0.382 1.00 85.12 80 ARG A C 1
ATOM 668 O O . ARG A 1 80 ? 0.473 -10.261 -0.189 1.00 85.12 80 ARG A O 1
ATOM 675 N N . LYS A 1 81 ? 2.278 -11.359 0.582 1.00 88.75 81 LYS A N 1
ATOM 676 C CA . LYS A 1 81 ? 1.794 -11.438 1.973 1.00 88.75 81 LYS A CA 1
ATOM 677 C C . LYS A 1 81 ? 1.608 -10.043 2.571 1.00 88.75 81 LYS A C 1
ATOM 679 O O . LYS A 1 81 ? 0.509 -9.714 2.983 1.00 88.75 81 LYS A O 1
ATOM 684 N N . LYS A 1 82 ? 2.637 -9.194 2.473 1.00 90.69 82 LYS A N 1
ATOM 685 C CA . LYS A 1 82 ? 2.570 -7.800 2.947 1.00 90.69 82 LYS A CA 1
ATOM 686 C C . LYS A 1 82 ? 1.442 -7.005 2.284 1.00 90.69 82 LYS A C 1
ATOM 688 O O . LYS A 1 82 ? 0.792 -6.196 2.932 1.00 90.69 82 LYS A O 1
ATOM 693 N N . LEU A 1 83 ? 1.218 -7.218 0.987 1.00 90.50 83 LEU A N 1
ATOM 694 C CA . LEU A 1 83 ? 0.136 -6.560 0.260 1.00 90.50 83 LEU A CA 1
ATOM 695 C C . LEU A 1 83 ? -1.250 -6.965 0.778 1.00 90.50 83 LEU A C 1
ATOM 697 O O . LEU A 1 83 ? -2.122 -6.107 0.848 1.00 90.50 83 LEU A O 1
ATOM 701 N N . LEU A 1 84 ? -1.451 -8.235 1.142 1.00 89.25 84 LEU A N 1
ATOM 702 C CA . LEU A 1 84 ? -2.709 -8.687 1.741 1.00 89.25 84 LEU A CA 1
ATOM 703 C C . LEU A 1 84 ? -2.956 -7.993 3.082 1.00 89.25 84 LEU A C 1
ATOM 705 O O . LEU A 1 84 ? -4.011 -7.392 3.246 1.00 89.25 84 LEU A O 1
ATOM 709 N N . ASP A 1 85 ? -1.948 -7.958 3.956 1.00 92.19 85 ASP A N 1
ATOM 710 C CA . ASP A 1 85 ? -2.049 -7.287 5.259 1.00 92.19 85 ASP A CA 1
ATOM 711 C C . ASP A 1 85 ? -2.428 -5.798 5.104 1.00 92.19 85 ASP A C 1
ATOM 713 O O . ASP A 1 85 ? 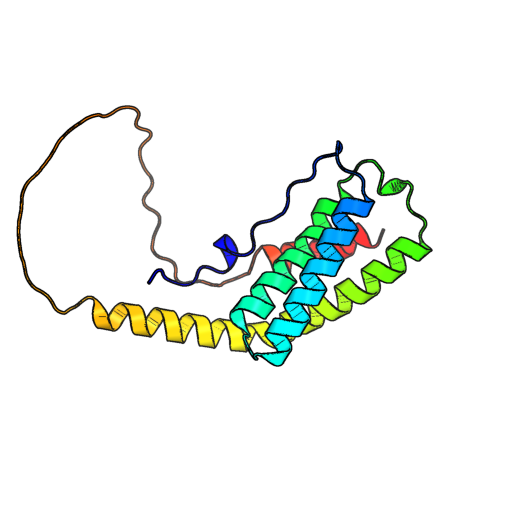-3.279 -5.275 5.822 1.00 92.19 85 ASP A O 1
ATOM 717 N N . VAL A 1 86 ? -1.835 -5.112 4.118 1.00 93.25 86 VAL A N 1
ATOM 718 C CA . VAL A 1 86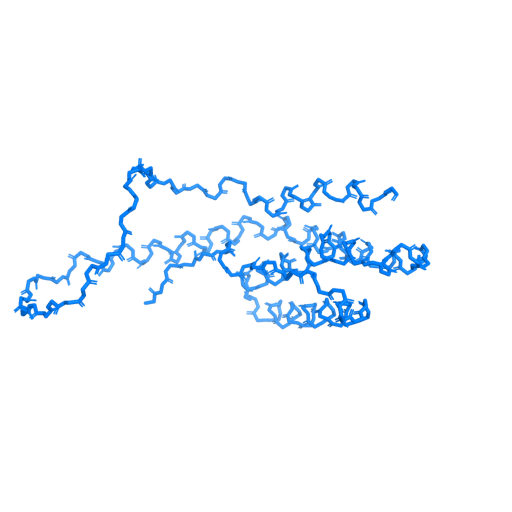 ? -2.145 -3.704 3.813 1.0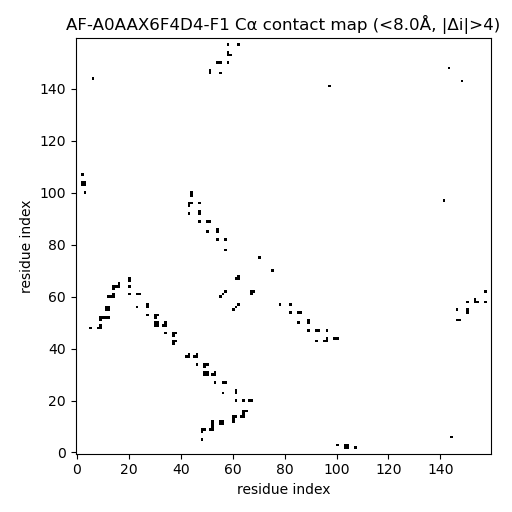0 93.25 86 VAL A CA 1
ATOM 719 C C . VAL A 1 86 ? -3.571 -3.523 3.287 1.00 93.25 86 VAL A C 1
ATOM 721 O O . VAL A 1 86 ? -4.215 -2.516 3.584 1.00 93.25 86 VAL A O 1
ATOM 724 N N . ILE A 1 87 ? -4.077 -4.462 2.488 1.00 89.75 87 ILE A N 1
ATOM 725 C CA . ILE A 1 87 ? -5.447 -4.390 1.967 1.00 89.75 87 ILE A CA 1
ATOM 726 C C . ILE A 1 87 ? -6.456 -4.586 3.089 1.00 89.75 87 ILE A C 1
ATOM 728 O O . ILE A 1 87 ? -7.411 -3.814 3.163 1.00 89.75 87 ILE A O 1
ATOM 732 N N . ASP A 1 88 ? -6.226 -5.558 3.967 1.00 90.12 88 ASP A N 1
ATOM 733 C CA . ASP A 1 88 ? -7.086 -5.797 5.125 1.00 90.12 88 ASP A CA 1
ATOM 734 C C . ASP A 1 88 ? -7.131 -4.548 6.026 1.00 90.12 88 ASP A C 1
ATOM 736 O O . ASP A 1 88 ? -8.204 -4.095 6.437 1.00 90.12 88 ASP A O 1
ATOM 740 N N . GLU A 1 89 ? -5.982 -3.900 6.242 1.00 94.25 89 GLU A N 1
ATOM 741 C CA . GLU A 1 89 ? -5.907 -2.636 6.977 1.00 94.25 89 GLU A CA 1
ATOM 742 C C . GLU A 1 89 ? -6.684 -1.507 6.274 1.00 94.25 89 GLU A C 1
ATOM 744 O O . GLU A 1 89 ? -7.498 -0.829 6.906 1.00 94.25 89 GLU A O 1
ATOM 749 N N . LEU A 1 90 ? -6.510 -1.328 4.959 1.00 92.06 90 LEU A N 1
ATOM 750 C CA . LEU A 1 90 ? -7.256 -0.339 4.167 1.00 92.06 90 LEU A CA 1
ATOM 751 C C . LEU A 1 90 ? -8.772 -0.551 4.245 1.00 92.06 90 LEU A C 1
ATOM 753 O O . LEU A 1 90 ? -9.535 0.420 4.248 1.00 92.06 90 LEU A O 1
ATOM 757 N N . GLU A 1 91 ? -9.226 -1.801 4.272 1.00 88.31 91 GLU A N 1
ATOM 758 C CA . GLU A 1 91 ? -10.642 -2.117 4.432 1.00 88.31 91 GLU A CA 1
ATOM 759 C C . GLU A 1 91 ? -11.152 -1.712 5.810 1.00 88.31 91 GLU A C 1
ATOM 761 O O . GLU A 1 91 ? -12.205 -1.072 5.892 1.00 88.31 91 GLU A O 1
ATOM 766 N N . SER A 1 92 ? -10.382 -2.005 6.859 1.00 93.12 92 SER A N 1
ATOM 767 C CA . SER A 1 92 ? -10.744 -1.655 8.233 1.00 93.12 92 SER A CA 1
ATOM 768 C C . SER A 1 92 ? -10.825 -0.138 8.462 1.00 93.12 92 SER A C 1
ATOM 770 O O . SER A 1 92 ? -11.731 0.336 9.141 1.00 93.12 92 SER A O 1
ATOM 772 N N . LEU A 1 93 ? -9.942 0.645 7.828 1.00 91.94 93 LEU A N 1
ATOM 773 C CA . LEU A 1 93 ? -9.867 2.103 7.994 1.00 91.94 93 LEU A CA 1
ATOM 774 C C . LEU A 1 93 ? -10.953 2.879 7.234 1.00 91.94 93 LEU A C 1
ATOM 776 O O . LEU A 1 93 ? -11.185 4.059 7.505 1.00 91.94 93 LEU A O 1
ATOM 780 N N . LYS A 1 94 ? -11.611 2.258 6.250 1.00 87.62 94 LYS A N 1
ATOM 781 C CA . LYS A 1 94 ? -12.428 2.965 5.252 1.00 87.62 94 LYS A CA 1
ATOM 782 C C . LYS A 1 94 ? -13.536 3.832 5.862 1.00 87.62 94 LYS A C 1
ATOM 784 O O . LYS A 1 94 ? -13.725 4.964 5.419 1.00 87.62 94 LYS A O 1
ATOM 789 N N . SER A 1 95 ? -14.288 3.307 6.829 1.00 90.00 95 SER A N 1
ATOM 790 C CA . SER A 1 95 ? -15.402 4.035 7.456 1.00 90.00 95 SER A CA 1
ATOM 791 C C . SER A 1 95 ? -14.926 5.199 8.318 1.00 90.00 95 SER A C 1
ATOM 793 O O . SER A 1 95 ? -15.539 6.264 8.299 1.00 90.00 95 SER A O 1
ATOM 795 N N . ASP A 1 96 ? -13.826 5.017 9.044 1.00 92.81 96 ASP A N 1
ATOM 796 C CA . ASP A 1 96 ? -13.292 6.046 9.934 1.00 92.81 96 ASP A CA 1
ATOM 797 C C . ASP A 1 96 ? -12.670 7.200 9.148 1.00 92.81 96 ASP A C 1
ATOM 799 O O . ASP A 1 96 ? -12.916 8.364 9.461 1.00 92.81 96 ASP A O 1
ATOM 803 N N . VAL A 1 97 ? -11.945 6.889 8.072 1.00 90.25 97 VAL A N 1
ATOM 804 C CA . VAL A 1 97 ? -11.372 7.895 7.168 1.00 90.25 97 VAL A CA 1
ATOM 805 C C . VAL A 1 97 ? -12.470 8.677 6.458 1.00 90.25 97 VAL A C 1
ATOM 807 O O . VAL A 1 97 ? -12.391 9.900 6.383 1.00 90.25 97 VAL A O 1
ATOM 810 N N . GLN A 1 98 ? -13.514 7.997 5.969 1.00 88.12 98 GLN A N 1
ATOM 811 C CA . GLN A 1 98 ? -14.668 8.665 5.366 1.00 88.12 98 GLN A CA 1
ATOM 812 C C . GLN A 1 98 ? -15.282 9.675 6.337 1.00 88.12 98 GLN A C 1
ATOM 814 O O . GLN A 1 98 ? -15.484 10.830 5.970 1.00 88.12 98 GLN A O 1
ATOM 819 N N . ARG A 1 99 ? -15.533 9.249 7.580 1.00 90.56 99 ARG A N 1
ATOM 820 C CA . ARG A 1 99 ? -16.115 10.104 8.615 1.00 90.56 99 ARG A CA 1
ATOM 821 C C . ARG A 1 99 ? -15.247 11.339 8.877 1.00 90.56 99 ARG A C 1
ATOM 823 O O . ARG A 1 99 ? -15.765 12.449 8.815 1.00 90.56 99 ARG A O 1
ATOM 830 N N . GLN A 1 100 ? -13.938 11.164 9.080 1.00 90.88 100 GLN A N 1
ATOM 831 C CA . GLN A 1 100 ? -13.022 12.288 9.321 1.00 90.88 100 GLN A CA 1
ATOM 832 C C . GLN A 1 100 ? -12.954 13.261 8.138 1.00 90.88 100 GLN A C 1
ATOM 834 O O . GLN A 1 100 ? -12.938 14.475 8.327 1.00 90.88 100 GLN A O 1
ATOM 839 N N . VAL A 1 101 ? -12.931 12.750 6.905 1.00 86.94 101 VAL A N 1
ATOM 840 C CA . VAL A 1 101 ? -12.931 13.598 5.705 1.00 86.94 101 VAL A CA 1
ATOM 841 C C . VAL A 1 101 ? -14.229 14.395 5.596 1.00 86.94 101 VAL A C 1
ATOM 843 O O . VAL A 1 101 ? -14.182 15.582 5.272 1.00 86.94 101 VAL A O 1
ATOM 846 N N . ASP A 1 102 ? -15.374 13.776 5.881 1.00 86.94 102 ASP A N 1
ATOM 847 C CA . ASP A 1 102 ? -16.667 14.460 5.847 1.00 86.94 102 ASP A CA 1
ATOM 848 C C . ASP A 1 102 ? -16.756 15.548 6.922 1.00 86.94 102 ASP A C 1
ATOM 850 O O . ASP A 1 102 ? -17.210 16.651 6.629 1.00 86.94 102 ASP A O 1
ATOM 854 N N . GLU A 1 103 ? -16.286 15.279 8.141 1.00 87.81 103 GLU A N 1
ATOM 855 C CA . GLU A 1 103 ? -16.223 16.257 9.237 1.00 87.81 103 GLU A CA 1
ATOM 856 C C . GLU A 1 103 ? -15.347 17.465 8.876 1.00 87.81 103 GLU A C 1
ATOM 858 O O . GLU A 1 103 ? -15.785 18.613 8.992 1.00 87.81 103 GLU A O 1
ATOM 863 N N . LEU A 1 104 ? -14.138 17.221 8.361 1.00 85.25 104 LEU A N 1
ATOM 864 C CA . LEU A 1 104 ? -13.205 18.279 7.963 1.00 85.25 104 LEU A CA 1
ATOM 865 C C . LEU A 1 104 ? -13.739 19.113 6.793 1.00 85.25 104 LEU A C 1
ATOM 867 O O . LEU A 1 104 ? -13.559 20.330 6.760 1.00 85.25 104 LEU A O 1
ATOM 871 N N . ASN A 1 105 ? -14.424 18.480 5.840 1.00 82.06 105 ASN A N 1
ATOM 872 C CA . ASN A 1 105 ? -15.021 19.188 4.711 1.00 82.06 105 ASN A CA 1
ATOM 873 C C . ASN A 1 105 ? -16.299 19.951 5.102 1.00 82.06 105 ASN A C 1
ATOM 875 O O . ASN A 1 105 ? -16.558 21.005 4.526 1.00 82.06 105 ASN A O 1
ATOM 879 N N . ARG A 1 106 ? -17.078 19.482 6.088 1.00 79.81 106 ARG A N 1
ATOM 880 C CA . ARG A 1 106 ? -18.242 20.216 6.623 1.00 79.81 106 ARG A CA 1
ATOM 881 C C . ARG A 1 106 ? -17.826 21.503 7.329 1.00 79.81 106 ARG A C 1
ATOM 883 O O . ARG A 1 106 ? -18.370 22.555 7.017 1.00 79.81 106 ARG A O 1
ATOM 890 N N . GLY A 1 107 ? -16.791 21.450 8.172 1.00 63.38 107 GLY A N 1
ATOM 891 C CA . GLY A 1 107 ? -16.246 22.641 8.841 1.00 63.38 107 GLY A CA 1
ATOM 892 C C . GLY A 1 107 ? -15.700 23.714 7.885 1.00 63.38 107 GLY A C 1
ATOM 893 O O . GLY A 1 107 ? -15.497 24.858 8.287 1.00 63.38 107 GLY A O 1
ATOM 894 N N . HIS A 1 108 ? -15.487 23.364 6.613 1.00 59.00 108 HIS A N 1
ATOM 895 C CA . HIS A 1 108 ? -15.106 24.294 5.555 1.00 59.00 108 HIS A CA 1
ATOM 896 C C . HIS A 1 108 ? -16.287 25.046 4.919 1.00 59.00 108 HIS A C 1
ATOM 898 O O . HIS A 1 108 ? -16.066 26.139 4.402 1.00 59.00 108 HIS A O 1
ATOM 904 N N . ILE A 1 109 ? -17.504 24.490 4.938 1.00 56.66 109 ILE A N 1
ATOM 905 C CA . ILE A 1 109 ? -18.693 25.096 4.308 1.00 56.66 109 ILE A CA 1
ATOM 906 C C . ILE A 1 109 ? -19.278 26.200 5.205 1.00 56.66 109 ILE A C 1
ATOM 908 O O . ILE A 1 109 ? -19.690 27.245 4.704 1.00 56.66 109 ILE A O 1
ATOM 912 N N . ASP A 1 110 ? -19.198 26.035 6.526 1.00 52.66 110 ASP A N 1
ATOM 913 C CA . ASP A 1 110 ? -19.796 26.965 7.496 1.00 52.66 110 ASP A CA 1
ATOM 914 C C . ASP A 1 110 ? -19.007 28.280 7.687 1.00 52.66 110 ASP A C 1
ATOM 916 O O . ASP A 1 110 ? -19.495 29.214 8.318 1.00 52.66 110 ASP A O 1
ATOM 920 N N . GLN A 1 111 ? -17.791 28.393 7.136 1.00 48.81 111 GLN A N 1
ATOM 921 C CA . GLN A 1 111 ? -16.964 29.611 7.230 1.00 48.81 111 GLN A CA 1
ATOM 922 C C . GLN A 1 111 ? -17.030 30.502 5.977 1.00 48.81 111 GLN A C 1
ATOM 924 O O . GLN A 1 111 ? -16.448 31.587 5.971 1.00 48.81 111 GLN A O 1
ATOM 929 N N . SER A 1 112 ? -17.718 30.074 4.912 1.00 49.62 112 SER A N 1
ATOM 930 C CA . SER A 1 112 ? -17.810 30.831 3.650 1.00 49.62 112 SER A CA 1
ATOM 931 C C . SER A 1 112 ? -18.962 31.841 3.564 1.00 49.62 112 SER A C 1
ATOM 933 O O . SER A 1 112 ? -18.954 32.652 2.642 1.00 49.62 112 SER A O 1
ATOM 935 N N . ASP A 1 113 ? -19.890 31.873 4.525 1.00 46.91 113 ASP A N 1
ATOM 936 C CA . ASP A 1 113 ? -21.101 32.717 4.455 1.00 46.91 113 ASP A CA 1
ATOM 937 C C . ASP A 1 113 ? -21.012 34.051 5.227 1.00 46.91 113 ASP A C 1
ATOM 939 O O . ASP A 1 113 ? -22.021 34.687 5.529 1.00 46.91 113 ASP A O 1
ATOM 943 N N . GLY A 1 114 ? -19.802 34.541 5.518 1.00 47.88 114 GLY A N 1
ATOM 944 C CA . GLY A 1 114 ? -19.615 35.751 6.325 1.00 47.88 114 GLY A CA 1
ATOM 945 C C . GLY A 1 114 ? -18.470 36.661 5.890 1.00 47.88 114 GLY A C 1
ATOM 946 O O . GLY A 1 114 ? -17.508 36.822 6.630 1.00 47.88 114 GLY A O 1
ATOM 947 N N . SER A 1 115 ? -18.554 37.298 4.721 1.00 38.41 115 SER A N 1
ATOM 948 C CA . SER A 1 115 ? -18.029 38.668 4.542 1.00 38.41 115 SER A CA 1
ATOM 949 C C . SER A 1 115 ? -18.473 39.270 3.211 1.00 38.41 115 SER A C 1
ATOM 951 O O . SER A 1 115 ? -18.125 38.812 2.124 1.00 38.41 115 SER A O 1
ATOM 953 N N . GLY A 1 116 ? -19.275 40.328 3.323 1.00 36.50 116 GLY A N 1
ATOM 954 C CA . GLY A 1 116 ? -19.704 41.154 2.211 1.00 36.50 116 GLY A CA 1
ATOM 955 C C . GLY A 1 116 ? -18.539 41.855 1.507 1.00 36.50 116 GLY A C 1
ATOM 956 O O . GLY A 1 116 ? -17.571 42.286 2.124 1.00 36.50 116 GLY A O 1
ATOM 957 N N . GLN A 1 117 ? -18.696 41.948 0.187 1.00 40.38 117 GLN A N 1
ATOM 958 C CA . GLN A 1 117 ? -18.262 43.019 -0.713 1.00 40.38 117 GLN A CA 1
ATOM 959 C C . GLN A 1 117 ? -17.088 43.904 -0.251 1.00 40.38 117 GLN A C 1
ATOM 961 O O . GLN A 1 117 ? -17.296 44.919 0.407 1.00 40.38 117 GLN A O 1
ATOM 966 N N . ILE A 1 118 ? -15.886 43.639 -0.774 1.00 33.19 118 ILE A N 1
ATOM 967 C CA . ILE A 1 118 ? -14.963 44.713 -1.170 1.00 33.19 118 ILE A CA 1
ATOM 968 C C . ILE A 1 118 ? -14.466 44.432 -2.592 1.00 33.19 118 ILE A C 1
ATOM 970 O O . ILE A 1 118 ? -13.807 43.435 -2.877 1.00 33.19 118 ILE A O 1
ATOM 974 N N . MET A 1 119 ? -14.840 45.342 -3.486 1.00 37.28 119 MET A N 1
ATOM 975 C CA . MET A 1 119 ? -14.458 45.428 -4.889 1.00 37.28 119 MET A CA 1
ATOM 976 C C . MET A 1 119 ? -13.101 46.130 -5.026 1.00 37.28 119 MET A C 1
ATOM 978 O O . MET A 1 119 ? -12.967 47.245 -4.538 1.00 37.28 119 MET A O 1
ATOM 982 N N . TYR A 1 120 ? -12.154 45.541 -5.769 1.00 27.98 120 TYR A N 1
ATOM 983 C CA . TYR A 1 120 ? -11.067 46.275 -6.440 1.00 27.98 120 TYR A CA 1
ATOM 984 C C . TYR A 1 120 ? -10.710 45.639 -7.802 1.00 27.98 120 TYR A C 1
ATOM 986 O O . TYR A 1 120 ? -10.913 44.437 -7.984 1.00 27.98 120 TYR A O 1
ATOM 994 N N . PRO A 1 121 ? -10.243 46.434 -8.790 1.00 35.81 121 PRO A N 1
ATOM 995 C CA . PRO A 1 121 ? -10.475 46.151 -10.204 1.00 35.81 121 PRO A CA 1
ATOM 996 C C . PRO A 1 121 ? -9.337 45.432 -10.955 1.00 35.81 121 PRO A C 1
ATOM 998 O O . PRO A 1 121 ? -8.191 45.338 -10.527 1.00 35.81 121 PRO A O 1
ATOM 1001 N N . ALA A 1 122 ? -9.740 44.964 -12.138 1.00 40.31 122 ALA A N 1
ATOM 1002 C CA . ALA A 1 122 ? -9.069 44.207 -13.192 1.00 40.31 122 ALA A CA 1
ATOM 1003 C C . ALA A 1 122 ? -7.584 44.488 -13.519 1.00 40.31 122 ALA A C 1
ATOM 1005 O O . ALA A 1 122 ? -7.156 45.631 -13.672 1.00 40.31 122 ALA A O 1
ATOM 1006 N N . ARG A 1 123 ? -6.875 43.414 -13.915 1.00 31.08 123 ARG A N 1
ATOM 1007 C CA . ARG A 1 123 ? -5.865 43.448 -14.993 1.00 31.08 123 ARG A CA 1
ATOM 1008 C C . ARG A 1 123 ? -6.045 42.274 -15.967 1.00 31.08 123 ARG A C 1
ATOM 1010 O O . ARG A 1 123 ? -5.999 41.113 -15.581 1.00 31.08 123 ARG A O 1
ATOM 1017 N N . LYS A 1 124 ? -6.263 42.619 -17.244 1.00 35.25 124 LYS A N 1
ATOM 1018 C CA . LYS A 1 124 ? -6.360 41.737 -18.425 1.00 35.25 124 LYS A CA 1
ATOM 1019 C C . LYS A 1 124 ? -4.980 41.298 -18.924 1.00 35.25 124 LYS A C 1
ATOM 1021 O O . LYS A 1 124 ? -4.095 42.147 -19.000 1.00 35.25 124 LYS A O 1
ATOM 1026 N N . SER A 1 125 ? -4.891 40.058 -19.427 1.00 28.94 125 SER A N 1
ATOM 1027 C CA . SER A 1 125 ? -4.133 39.586 -20.622 1.00 28.94 125 SER A CA 1
ATOM 1028 C C . SER A 1 125 ? -3.713 38.122 -20.411 1.00 28.94 125 SER A C 1
ATOM 1030 O O . SER A 1 125 ? -3.142 37.836 -19.372 1.00 28.94 125 SER A O 1
ATOM 1032 N N . ARG A 1 126 ? -3.912 37.124 -21.283 1.00 29.69 126 ARG A N 1
ATOM 1033 C CA . ARG A 1 126 ? -4.334 36.990 -22.692 1.00 29.69 126 ARG A CA 1
ATOM 1034 C C . ARG A 1 126 ? -4.998 35.602 -22.854 1.00 29.69 126 ARG A C 1
ATOM 1036 O O . ARG A 1 126 ? -4.565 34.650 -22.212 1.00 29.69 126 ARG A O 1
ATOM 1043 N N . GLN A 1 127 ? -6.016 35.493 -23.713 1.00 30.45 127 GLN A N 1
ATOM 1044 C CA . GLN A 1 127 ? -6.522 34.217 -24.262 1.00 30.45 127 GLN A CA 1
ATOM 1045 C C . GLN A 1 127 ? -5.441 33.594 -25.179 1.00 30.45 127 GLN A C 1
ATOM 1047 O O . GLN A 1 127 ? -4.554 34.317 -25.627 1.00 30.45 127 GLN A O 1
ATOM 1052 N N . ILE A 1 128 ? -5.397 32.290 -25.474 1.00 2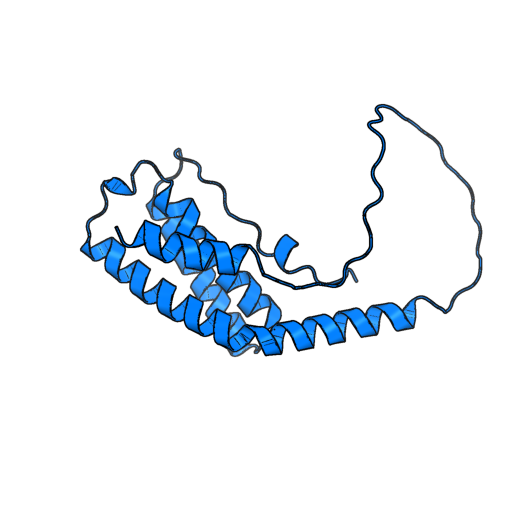9.59 128 ILE A N 1
ATOM 1053 C CA . ILE A 1 128 ? -6.269 31.475 -26.356 1.00 29.59 128 ILE A CA 1
ATOM 1054 C C . ILE A 1 128 ? -5.756 30.011 -26.151 1.00 29.59 128 ILE A C 1
ATOM 1056 O O . ILE A 1 128 ? -4.549 29.828 -26.054 1.00 29.59 128 ILE A O 1
ATOM 1060 N N . PHE A 1 129 ? -6.532 28.934 -25.966 1.00 27.25 129 PHE A N 1
ATOM 1061 C CA . PHE A 1 129 ? -7.493 28.324 -26.894 1.00 27.25 129 PHE A CA 1
ATOM 1062 C C . PHE A 1 129 ? -8.553 27.522 -26.117 1.00 27.25 129 PHE A C 1
ATOM 1064 O O . PHE A 1 129 ? -8.262 26.781 -25.180 1.00 27.25 129 PHE A O 1
ATOM 1071 N N . THR A 1 130 ? -9.798 27.702 -26.533 1.00 30.75 130 THR A N 1
ATOM 1072 C CA . THR A 1 130 ? -11.020 27.062 -26.049 1.00 30.75 130 THR A CA 1
ATOM 1073 C C . THR A 1 130 ? -11.179 25.634 -26.569 1.00 30.75 130 THR A C 1
ATOM 1075 O O . THR A 1 130 ? -11.062 25.412 -27.771 1.00 30.75 130 THR A O 1
ATOM 1078 N N . LEU A 1 131 ? -11.634 24.720 -25.713 1.00 29.16 131 LEU A N 1
ATOM 1079 C CA . LEU A 1 131 ? -12.615 23.704 -26.102 1.00 29.16 131 LEU A CA 1
ATOM 1080 C C . LEU A 1 131 ? -13.663 23.624 -24.993 1.00 29.16 131 LEU A C 1
ATOM 1082 O O . LEU A 1 131 ? -13.361 23.437 -23.817 1.00 29.16 131 LEU A O 1
ATOM 1086 N N . SER A 1 132 ? -14.888 23.941 -25.393 1.00 32.25 132 SER A N 1
ATOM 1087 C CA . SER A 1 132 ? -16.022 24.208 -24.526 1.00 32.25 132 SER A CA 1
ATOM 1088 C C . SER A 1 132 ? -16.738 22.918 -24.138 1.00 32.25 132 SER A C 1
ATOM 1090 O O . SER A 1 132 ? -16.844 22.000 -24.946 1.00 32.25 132 SER A O 1
ATOM 1092 N N . ARG A 1 133 ? -17.376 22.985 -22.964 1.00 33.16 133 ARG A N 1
ATOM 1093 C CA . ARG A 1 133 ? -18.666 22.353 -22.656 1.00 33.16 133 ARG A CA 1
ATOM 1094 C C . ARG A 1 133 ? -18.623 20.838 -22.418 1.00 33.16 133 ARG A C 1
ATOM 1096 O O . ARG A 1 133 ? -18.680 20.047 -23.347 1.00 33.16 133 ARG A O 1
ATOM 1103 N N . HIS A 1 134 ? -18.676 20.446 -21.149 1.00 28.25 134 HIS A N 1
ATOM 1104 C CA . HIS A 1 134 ? -19.940 20.023 -20.538 1.00 28.25 134 HIS A CA 1
ATOM 1105 C C . HIS A 1 134 ? -19.875 20.244 -19.024 1.00 28.25 134 HIS A C 1
ATOM 1107 O O . HIS A 1 134 ? -18.905 19.908 -18.351 1.00 28.25 134 HIS A O 1
ATOM 1113 N N . GLN A 1 135 ? -20.925 20.878 -18.524 1.00 37.19 135 GLN A N 1
ATOM 1114 C CA . GLN A 1 135 ? -21.261 21.005 -17.121 1.00 37.19 135 GLN A CA 1
ATOM 1115 C C . GLN A 1 135 ? -21.660 19.610 -16.626 1.00 37.19 135 GLN A C 1
ATOM 1117 O O . GLN A 1 135 ? -22.584 19.018 -17.174 1.00 37.19 135 GLN A O 1
ATOM 1122 N N . ALA A 1 136 ? -20.943 19.075 -15.642 1.00 28.31 136 ALA A N 1
ATOM 1123 C CA . ALA A 1 136 ? -21.333 17.869 -14.920 1.00 28.31 136 ALA A CA 1
ATOM 1124 C C . ALA A 1 136 ? -20.999 18.081 -13.440 1.00 28.31 136 ALA A C 1
ATOM 1126 O O . ALA A 1 136 ? -19.890 17.827 -12.984 1.00 28.31 136 ALA A O 1
ATOM 1127 N N . GLU A 1 137 ? -21.962 18.718 -12.778 1.00 27.09 137 GLU A N 1
ATOM 1128 C CA . GLU A 1 137 ? -22.516 18.339 -11.478 1.00 27.09 137 GLU A CA 1
ATOM 1129 C C . GLU A 1 137 ? -21.551 18.034 -10.319 1.00 27.09 137 GLU A C 1
ATOM 1131 O O . GLU A 1 137 ? -20.765 17.087 -10.319 1.00 27.09 137 GLU A O 1
ATOM 1136 N N . LEU A 1 138 ? -21.731 18.817 -9.248 1.00 32.69 138 LEU A N 1
ATOM 1137 C CA . LEU A 1 138 ? -21.405 18.418 -7.886 1.00 32.69 138 LEU A CA 1
ATOM 1138 C C . LEU A 1 138 ? -21.986 17.026 -7.608 1.00 32.69 138 LEU A C 1
ATOM 1140 O O . LEU A 1 138 ? -23.195 16.874 -7.465 1.00 32.69 138 LEU A O 1
ATOM 1144 N N . HIS A 1 139 ? -21.121 16.028 -7.452 1.00 28.67 139 HIS A N 1
ATOM 1145 C CA . HIS A 1 139 ? -21.492 14.765 -6.828 1.00 28.67 139 HIS A CA 1
ATOM 1146 C C . HIS A 1 139 ? -20.604 14.544 -5.596 1.00 28.67 139 HIS A C 1
ATOM 1148 O O . HIS A 1 139 ? -19.427 14.199 -5.741 1.00 28.67 139 HIS A O 1
ATOM 1154 N N . PRO A 1 140 ? -21.135 14.708 -4.369 1.00 39.84 140 PRO A N 1
ATOM 1155 C CA . PRO A 1 140 ? -20.461 14.277 -3.156 1.00 39.84 140 PRO A CA 1
ATOM 1156 C C . PRO A 1 140 ? -20.652 12.768 -3.059 1.00 39.84 140 PRO A C 1
ATOM 1158 O O . PRO A 1 140 ? -21.604 12.275 -2.468 1.00 39.84 140 PRO A O 1
ATOM 1161 N N . ASN A 1 141 ? -19.817 12.007 -3.755 1.00 30.44 141 ASN A N 1
ATOM 1162 C CA . ASN A 1 141 ? -19.879 10.558 -3.690 1.00 30.44 141 ASN A CA 1
ATOM 1163 C C . ASN A 1 141 ? -18.463 9.998 -3.701 1.00 30.44 141 ASN A C 1
ATOM 1165 O O . ASN A 1 141 ? -17.890 9.723 -4.755 1.00 30.44 141 ASN A O 1
ATOM 1169 N N . LEU A 1 142 ? -17.943 9.710 -2.505 1.00 40.97 142 LEU A N 1
ATOM 1170 C CA . LEU A 1 142 ? -16.897 8.706 -2.296 1.00 40.97 142 LEU A CA 1
ATOM 1171 C C . LEU A 1 142 ? -17.444 7.291 -2.592 1.00 40.97 142 LEU A C 1
ATOM 1173 O O . LEU A 1 142 ? -17.189 6.319 -1.880 1.00 40.97 142 LEU A O 1
ATOM 1177 N N . HIS A 1 143 ? -18.248 7.144 -3.643 1.00 35.72 143 HIS A N 1
ATOM 1178 C CA . HIS A 1 143 ? -18.795 5.865 -4.029 1.00 35.72 143 HIS A CA 1
ATOM 1179 C C . HIS A 1 143 ? -17.793 5.198 -4.965 1.00 35.72 143 HIS A C 1
ATOM 1181 O O . HIS A 1 143 ? -17.712 5.498 -6.152 1.00 35.72 143 HIS A O 1
ATOM 1187 N N . ARG A 1 144 ? -17.022 4.282 -4.368 1.00 44.72 144 ARG A N 1
ATOM 1188 C CA . ARG A 1 144 ? -15.967 3.451 -4.966 1.00 44.72 144 ARG A CA 1
ATOM 1189 C C . ARG A 1 144 ? -14.674 4.206 -5.246 1.00 44.72 144 ARG A C 1
ATOM 1191 O O . ARG A 1 144 ? -14.429 4.694 -6.344 1.00 44.72 144 ARG A O 1
ATOM 1198 N N . ASN A 1 145 ? -13.786 4.163 -4.256 1.00 46.94 145 ASN A N 1
ATOM 1199 C CA . ASN A 1 145 ? -12.352 4.326 -4.454 1.00 46.94 145 ASN A CA 1
ATOM 1200 C C . ASN A 1 145 ? -11.914 3.393 -5.603 1.00 46.94 145 ASN A C 1
ATOM 1202 O O . ASN A 1 145 ? -11.764 2.185 -5.402 1.00 46.94 145 ASN A O 1
ATOM 1206 N N . LYS A 1 146 ? -11.795 3.926 -6.831 1.00 50.97 146 LYS A N 1
ATOM 1207 C CA . LYS A 1 146 ? -11.406 3.150 -8.021 1.00 50.97 146 LYS A CA 1
ATOM 1208 C C . LYS A 1 146 ? -10.109 2.393 -7.749 1.00 50.97 146 LYS A C 1
ATOM 1210 O O . LYS A 1 146 ? -10.007 1.253 -8.165 1.00 50.97 146 LYS A O 1
ATOM 1215 N N . VAL A 1 147 ? -9.202 2.976 -6.963 1.00 49.22 147 VAL A N 1
ATOM 1216 C CA . VAL A 1 147 ? -7.940 2.369 -6.523 1.00 49.22 147 VAL A CA 1
ATOM 1217 C C . VAL A 1 147 ? -8.164 1.076 -5.736 1.00 49.22 147 VAL A C 1
ATOM 1219 O O . VAL A 1 147 ? -7.589 0.063 -6.098 1.00 49.22 147 VAL A O 1
ATOM 1222 N N . LEU A 1 148 ? -9.049 1.046 -4.733 1.00 55.97 148 LEU A N 1
ATOM 1223 C CA . LEU A 1 148 ? -9.310 -0.184 -3.968 1.00 55.97 148 LEU A CA 1
ATOM 1224 C C . LEU A 1 148 ? -9.952 -1.269 -4.849 1.00 55.97 148 LEU A C 1
ATOM 1226 O O . LEU A 1 148 ? -9.626 -2.444 -4.728 1.00 55.97 148 LEU A O 1
ATOM 1230 N N . ASN A 1 149 ? -10.832 -0.881 -5.777 1.00 56.19 149 ASN A N 1
ATOM 1231 C CA . ASN A 1 149 ? -11.403 -1.819 -6.745 1.00 56.19 149 ASN A CA 1
ATOM 1232 C C . ASN A 1 149 ? -10.356 -2.322 -7.750 1.00 56.19 149 ASN A C 1
ATOM 1234 O O . ASN A 1 149 ? -10.357 -3.506 -8.060 1.00 56.19 149 ASN A O 1
ATOM 1238 N N . ILE A 1 150 ? -9.454 -1.463 -8.230 1.00 51.22 150 ILE A N 1
ATOM 1239 C CA . ILE A 1 150 ? -8.352 -1.837 -9.124 1.00 51.22 150 ILE A CA 1
ATOM 1240 C C . ILE A 1 150 ? -7.368 -2.752 -8.391 1.00 51.22 150 ILE A C 1
ATOM 1242 O O . ILE A 1 150 ? -6.992 -3.778 -8.940 1.00 51.22 150 ILE A O 1
ATOM 1246 N N . VAL A 1 151 ? -7.027 -2.461 -7.134 1.00 56.06 151 VAL A N 1
ATOM 1247 C CA . VAL A 1 151 ? -6.194 -3.316 -6.275 1.00 56.06 151 VAL A CA 1
ATOM 1248 C C . VAL A 1 151 ? -6.864 -4.680 -6.057 1.00 56.06 151 VAL A C 1
ATOM 1250 O O . VAL A 1 151 ? -6.226 -5.708 -6.256 1.00 56.06 151 VAL A O 1
ATOM 1253 N N . LYS A 1 152 ? -8.171 -4.728 -5.764 1.00 60.59 152 LYS A N 1
ATOM 1254 C CA . LYS A 1 152 ? -8.928 -5.991 -5.633 1.00 60.59 152 LYS A CA 1
ATOM 1255 C C . LYS A 1 152 ? -9.018 -6.788 -6.938 1.00 60.59 152 LYS A C 1
ATOM 1257 O O . LYS A 1 152 ? -8.926 -8.015 -6.914 1.00 60.59 152 LYS A O 1
ATOM 1262 N N . LEU A 1 153 ? -9.202 -6.113 -8.072 1.00 53.91 153 LEU A N 1
ATOM 1263 C CA . LEU A 1 153 ? -9.235 -6.742 -9.396 1.00 53.91 153 LEU A CA 1
ATOM 1264 C C . LEU A 1 153 ? -7.843 -7.249 -9.803 1.00 53.91 153 LEU A C 1
ATOM 1266 O O . LEU A 1 153 ? -7.728 -8.365 -10.311 1.00 53.91 153 LEU A O 1
ATOM 1270 N N . ASN A 1 154 ? -6.792 -6.480 -9.511 1.00 50.25 154 ASN A N 1
ATOM 1271 C CA . ASN A 1 154 ? -5.409 -6.826 -9.826 1.00 50.25 154 ASN A CA 1
ATOM 1272 C C . ASN A 1 154 ? -4.787 -7.824 -8.855 1.00 50.25 154 ASN A C 1
ATOM 1274 O O . ASN A 1 154 ? -3.829 -8.495 -9.225 1.00 50.25 154 ASN A O 1
ATOM 1278 N N . LEU A 1 155 ? -5.351 -8.030 -7.662 1.00 54.44 155 LEU A N 1
ATOM 1279 C CA . LEU A 1 155 ? -4.947 -9.169 -6.844 1.00 54.44 155 LEU A CA 1
ATOM 1280 C C . LEU A 1 155 ? -5.114 -10.467 -7.629 1.00 54.44 155 LEU A C 1
ATOM 1282 O O . LEU A 1 155 ? -4.221 -11.298 -7.606 1.00 54.44 155 LEU A O 1
ATOM 1286 N N . ARG A 1 156 ? -6.191 -10.622 -8.409 1.00 47.50 156 ARG A N 1
ATOM 1287 C CA . ARG A 1 156 ? -6.408 -11.832 -9.216 1.00 47.50 156 ARG A CA 1
ATOM 1288 C C . ARG A 1 156 ? -5.422 -11.975 -10.381 1.00 47.50 156 ARG A C 1
ATOM 1290 O O . ARG A 1 156 ? -5.068 -13.106 -10.700 1.00 47.50 156 ARG A O 1
ATOM 1297 N N . SER A 1 157 ? -4.966 -10.878 -10.991 1.00 47.03 157 SER A N 1
ATOM 1298 C CA . SER A 1 157 ? -3.978 -10.905 -12.085 1.00 47.03 157 SER A CA 1
ATOM 1299 C C . SER A 1 157 ? -2.540 -11.065 -11.580 1.00 47.03 157 SER A C 1
ATOM 1301 O O . SER A 1 157 ? -1.759 -11.770 -12.204 1.00 47.03 157 SER A O 1
ATOM 1303 N N . CYS A 1 158 ? -2.217 -10.516 -10.408 1.00 44.09 158 CYS A N 1
ATOM 1304 C CA . CYS A 1 158 ? -0.932 -10.693 -9.720 1.00 44.09 158 CYS A CA 1
ATOM 1305 C C . CYS A 1 158 ? -0.799 -12.093 -9.062 1.00 44.09 158 CYS A C 1
ATOM 1307 O O . CYS A 1 158 ? 0.267 -12.470 -8.578 1.00 44.09 158 CYS A O 1
ATOM 1309 N N . CYS A 1 159 ? -1.892 -12.873 -9.026 1.00 40.09 159 CYS A N 1
ATOM 1310 C CA . CYS A 1 159 ? -1.960 -14.243 -8.503 1.00 40.09 159 CYS A CA 1
ATOM 1311 C C . CYS A 1 159 ? -1.812 -15.356 -9.560 1.00 40.09 159 CYS A C 1
ATOM 1313 O O . CYS A 1 159 ? -1.908 -16.521 -9.166 1.00 40.09 159 CYS A O 1
ATOM 1315 N N . ARG A 1 160 ? -1.627 -15.035 -10.849 1.00 42.97 160 ARG A N 1
ATOM 1316 C CA . ARG A 1 160 ? -1.395 -16.021 -11.921 1.00 42.97 160 ARG A CA 1
ATOM 1317 C C . ARG A 1 160 ? 0.058 -16.058 -12.368 1.00 42.97 160 ARG A C 1
ATOM 1319 O O . ARG A 1 160 ? 0.686 -14.981 -12.425 1.00 42.97 160 ARG A O 1
#